Protein AF-A0A813GXT5-F1 (afdb_monomer_lite)

pLDDT: mean 73.81, std 16.49, range [34.91, 94.5]

Foldseek 3Di:
DDDPPQLVPFAFDDLFWKKAKPLQPDLQVGFIWGWTPDADPQATKTWHPFQDAVSWTKIWHADPVQRWIWIFTQDDDPPRQRWIKIAFGCVQVDDCPDNHRDFDRGWAIATPVPPPPDGHPDTRPPGMGMDIADSPRDGPPVRVVSRVVVRVVSVVVVD

Secondary structure (DSSP, 8-state):
------GGG-PBPTT--EEEEES-SSGGG-EEEEEEEEEETTEEEEEE-SPPGGG--EEEEEETTTTEEEEEE---STT---EEEEE--GGG---TTSSSPP-S----B-BTTT-SSSS-SB--SS--EEEEEPTTPPPPHHHHHHHHHHHHHHHHTT-

Sequence (159 aa):
MGNIFSSEFLALKDGGRRVIVQGAGEDEANGLYVETTEMHDGKPQFKYSGRSRNNAPISIWWINSGKQWSIRKDARGFASTGKLWYIASDRSGADVSGELPPTEGWGVSARAGDRAFGVAAFSIDPAPSIRLLGADEAVPKRVVHDMEQRAAKYIADKE

Organism: Polarella glacialis (NCBI:txid89957)

Radius of gyration: 15.0 Å; chains: 1; bounding box: 39×40×35 Å

Structure (mmCIF, N/CA/C/O backbone):
data_AF-A0A813GXT5-F1
#
_entry.id   AF-A0A813GXT5-F1
#
loop_
_atom_site.group_PDB
_atom_site.id
_atom_site.type_symbol
_atom_site.label_atom_id
_atom_site.label_alt_id
_atom_site.label_comp_id
_atom_site.label_asym_id
_atom_site.label_entity_id
_atom_site.label_seq_id
_atom_site.pdbx_PDB_ins_code
_atom_site.Cartn_x
_atom_site.Cartn_y
_atom_site.Cartn_z
_atom_site.occupancy
_atom_site.B_iso_or_equiv
_atom_site.auth_seq_id
_atom_site.auth_comp_id
_atom_site.auth_asym_id
_atom_site.auth_atom_id
_atom_site.pdbx_PDB_model_num
ATOM 1 N N . MET A 1 1 ? 3.978 12.559 19.405 1.00 34.91 1 MET A N 1
ATOM 2 C CA . MET A 1 1 ? 4.682 12.579 18.107 1.00 34.91 1 MET A CA 1
ATOM 3 C C . MET A 1 1 ? 5.317 11.211 17.926 1.00 34.91 1 MET A C 1
ATOM 5 O O . MET A 1 1 ? 6.260 10.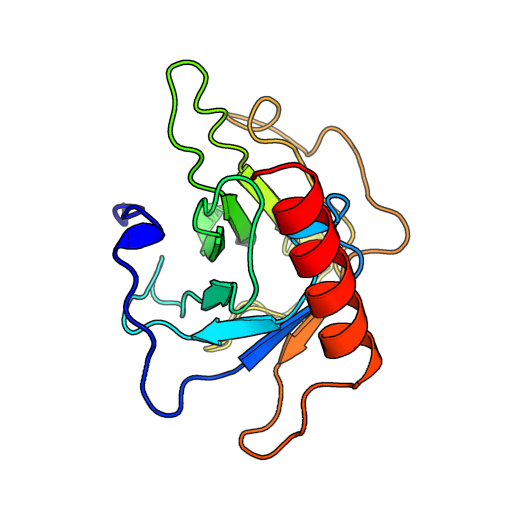912 18.646 1.00 34.91 1 MET A O 1
ATOM 9 N N . GLY A 1 2 ? 4.742 10.342 17.092 1.00 41.22 2 GLY A N 1
ATOM 10 C CA . GLY A 1 2 ? 5.351 9.047 16.781 1.00 41.22 2 GLY A CA 1
ATOM 11 C C . GLY A 1 2 ? 6.504 9.241 15.801 1.00 41.22 2 GLY A C 1
ATOM 12 O O . GLY A 1 2 ? 6.321 9.877 14.763 1.00 41.22 2 GLY A O 1
ATOM 13 N N . ASN A 1 3 ? 7.692 8.734 16.128 1.00 47.69 3 ASN A N 1
ATOM 14 C CA . ASN A 1 3 ? 8.815 8.734 15.196 1.00 47.69 3 ASN A CA 1
ATOM 15 C C . ASN A 1 3 ? 8.451 7.864 13.986 1.00 47.69 3 ASN A C 1
ATOM 17 O O . ASN A 1 3 ? 8.152 6.681 14.132 1.00 47.69 3 ASN A O 1
ATOM 21 N N . ILE A 1 4 ? 8.468 8.447 12.785 1.00 51.19 4 ILE A N 1
ATOM 22 C CA . ILE A 1 4 ? 8.368 7.678 11.541 1.00 51.19 4 ILE A CA 1
ATOM 23 C C . ILE A 1 4 ? 9.741 7.039 11.326 1.00 51.19 4 ILE A C 1
ATOM 25 O O . ILE A 1 4 ? 10.643 7.667 10.767 1.00 51.19 4 ILE A O 1
ATOM 29 N N . PHE A 1 5 ? 9.923 5.820 11.833 1.00 53.94 5 PHE A N 1
ATOM 30 C CA . PHE A 1 5 ? 11.114 5.025 11.554 1.00 53.94 5 PHE A CA 1
ATOM 31 C C . PHE A 1 5 ? 11.238 4.792 10.043 1.00 53.94 5 PHE A C 1
ATOM 33 O O . PHE A 1 5 ? 10.235 4.711 9.333 1.00 53.94 5 PHE A O 1
ATOM 40 N N . SER A 1 6 ? 12.475 4.706 9.545 1.00 62.09 6 SER A N 1
ATOM 41 C CA . SER A 1 6 ? 12.719 4.265 8.168 1.00 62.09 6 SER A CA 1
ATOM 42 C C . SER A 1 6 ? 11.998 2.932 7.942 1.00 62.09 6 SER A C 1
ATOM 44 O O . SER A 1 6 ? 12.170 1.994 8.725 1.00 62.09 6 SER A O 1
ATOM 46 N N . SER A 1 7 ? 11.206 2.848 6.871 1.00 60.88 7 SER A N 1
ATOM 47 C CA . SER A 1 7 ? 10.447 1.651 6.474 1.00 60.88 7 SER A CA 1
ATOM 48 C C . SER A 1 7 ? 11.343 0.425 6.254 1.00 60.88 7 SER A C 1
ATOM 50 O O . SER A 1 7 ? 10.890 -0.726 6.272 1.00 60.88 7 SER A O 1
ATOM 52 N N . GLU A 1 8 ? 12.645 0.662 6.110 1.00 60.81 8 GLU A N 1
ATOM 53 C CA . GLU A 1 8 ? 13.685 -0.350 6.076 1.00 60.81 8 GLU A CA 1
ATOM 54 C C . GLU A 1 8 ? 13.691 -1.241 7.324 1.00 60.81 8 GLU A C 1
ATOM 56 O O . GLU A 1 8 ? 13.747 -2.462 7.186 1.00 60.81 8 GLU A O 1
ATOM 61 N N . PHE A 1 9 ? 13.527 -0.658 8.515 1.00 71.75 9 PHE A N 1
ATOM 62 C CA . PHE A 1 9 ? 13.633 -1.370 9.795 1.00 71.75 9 PHE A CA 1
ATOM 63 C C . PHE A 1 9 ? 12.306 -1.931 10.309 1.00 71.75 9 PHE A C 1
ATOM 65 O O . PHE A 1 9 ? 12.271 -2.553 11.366 1.00 71.75 9 PHE A O 1
ATOM 72 N N . LEU A 1 10 ? 11.211 -1.734 9.571 1.00 79.56 10 LEU A N 1
ATOM 73 C CA . LEU A 1 10 ? 9.919 -2.293 9.950 1.00 79.56 10 LEU A CA 1
ATOM 74 C C . LEU A 1 10 ? 9.941 -3.818 9.791 1.00 79.56 10 LEU A C 1
ATOM 76 O O . LEU A 1 10 ? 9.999 -4.335 8.665 1.00 79.56 10 LEU A O 1
ATOM 80 N N . ALA A 1 11 ? 9.895 -4.514 10.927 1.00 86.31 11 ALA A N 1
ATOM 81 C CA . ALA A 1 11 ? 9.764 -5.961 10.998 1.00 86.31 11 ALA A CA 1
ATOM 82 C C . ALA A 1 11 ? 8.317 -6.378 10.711 1.00 86.31 11 ALA A C 1
ATOM 84 O O . ALA A 1 11 ? 7.369 -5.744 11.179 1.00 86.31 11 ALA A O 1
ATOM 85 N N . LEU A 1 12 ? 8.147 -7.444 9.929 1.00 89.44 12 LEU A N 1
ATOM 86 C CA . LEU A 1 12 ? 6.830 -8.017 9.666 1.00 89.44 12 LEU A CA 1
ATOM 87 C C . LEU A 1 12 ? 6.321 -8.740 10.912 1.00 89.44 12 LEU A C 1
ATOM 89 O O . LEU A 1 12 ? 7.085 -9.406 11.610 1.00 89.44 12 LEU A O 1
ATOM 93 N N . LYS A 1 13 ? 5.024 -8.613 11.178 1.00 89.75 13 LYS A N 1
ATOM 94 C CA . LYS A 1 13 ? 4.354 -9.350 12.244 1.00 89.75 13 LYS A CA 1
ATOM 95 C C . LYS A 1 13 ? 4.056 -10.767 11.763 1.00 89.75 13 LYS A C 1
ATOM 97 O O . LYS A 1 13 ? 3.494 -10.941 10.681 1.00 89.75 13 LYS A O 1
ATOM 102 N N . ASP A 1 14 ? 4.404 -11.767 12.567 1.00 86.62 14 ASP A N 1
ATOM 103 C CA . ASP A 1 14 ? 4.025 -13.150 12.276 1.00 86.62 14 ASP A CA 1
ATOM 104 C C . ASP A 1 14 ? 2.497 -13.301 12.295 1.00 86.62 14 ASP A C 1
ATOM 106 O O . ASP A 1 14 ? 1.820 -12.748 13.166 1.00 86.62 14 ASP A O 1
ATOM 110 N N . GLY A 1 15 ? 1.945 -13.963 11.277 1.00 85.25 15 GLY A N 1
ATOM 111 C CA . GLY A 1 15 ? 0.497 -13.990 11.034 1.00 85.25 15 GLY A CA 1
ATOM 112 C C . GLY A 1 15 ? -0.137 -12.602 10.840 1.00 85.25 15 GLY A C 1
ATOM 113 O O . GLY A 1 15 ? -1.336 -12.433 11.063 1.00 85.25 15 GLY A O 1
ATOM 114 N N . GLY A 1 16 ? 0.657 -11.590 10.474 1.00 87.25 16 GLY A N 1
ATOM 115 C CA . GLY A 1 16 ? 0.206 -10.213 10.318 1.00 87.25 16 GLY A CA 1
ATOM 116 C C . GLY A 1 16 ? -0.914 -10.063 9.291 1.00 87.25 16 GLY A C 1
ATOM 117 O O . GLY A 1 16 ? -0.970 -10.766 8.277 1.00 87.25 16 GLY A O 1
ATOM 118 N N . ARG A 1 17 ? -1.807 -9.100 9.534 1.00 91.38 17 ARG A N 1
ATOM 119 C CA . ARG A 1 17 ? -2.875 -8.757 8.593 1.00 91.38 17 ARG A CA 1
ATOM 120 C C . ARG A 1 17 ? -2.303 -8.336 7.246 1.00 91.38 17 ARG A C 1
ATOM 122 O O . ARG A 1 17 ? -1.212 -7.778 7.146 1.00 91.38 17 ARG A O 1
ATOM 129 N N . ARG A 1 18 ? -3.081 -8.567 6.194 1.00 91.75 18 ARG A N 1
ATOM 130 C CA . ARG A 1 18 ? -2.686 -8.284 4.815 1.00 91.75 18 ARG A CA 1
ATOM 131 C C . ARG A 1 18 ? -3.672 -7.306 4.209 1.00 91.75 18 ARG A C 1
ATOM 133 O O . ARG A 1 18 ? -4.878 -7.514 4.316 1.00 91.75 18 ARG A O 1
ATOM 140 N N . VAL A 1 19 ? -3.171 -6.252 3.578 1.00 90.81 19 VAL A N 1
ATOM 141 C CA . VAL A 1 19 ? -4.006 -5.252 2.907 1.00 90.81 19 VAL A CA 1
ATOM 142 C C . VAL A 1 19 ? -3.575 -5.090 1.459 1.00 90.81 19 VAL A C 1
ATOM 144 O O . VAL A 1 19 ? -2.390 -5.131 1.137 1.00 90.81 19 VAL A O 1
ATOM 147 N N . ILE A 1 20 ? -4.548 -4.910 0.575 1.00 90.62 20 ILE A N 1
ATOM 148 C CA . ILE A 1 20 ? -4.323 -4.597 -0.832 1.00 90.62 20 ILE A CA 1
ATOM 149 C C . ILE A 1 20 ? -4.629 -3.128 -1.046 1.00 90.62 20 ILE A C 1
ATOM 151 O O . ILE A 1 20 ? -5.707 -2.675 -0.678 1.00 90.62 20 ILE A O 1
ATOM 155 N N . VAL A 1 21 ? -3.717 -2.417 -1.696 1.00 87.94 21 VAL A N 1
ATOM 156 C CA . VAL A 1 21 ? -3.936 -1.059 -2.196 1.00 87.94 21 VAL A CA 1
ATOM 157 C C . VAL A 1 21 ? -4.129 -1.130 -3.709 1.00 87.94 21 VAL A C 1
ATOM 159 O O . VAL A 1 21 ? -3.323 -1.752 -4.405 1.00 87.94 21 VAL A O 1
ATOM 162 N N . GLN A 1 22 ? -5.200 -0.526 -4.225 1.00 85.50 22 GLN A N 1
ATOM 163 C CA . GLN A 1 22 ? -5.458 -0.399 -5.664 1.00 85.50 22 GLN A CA 1
ATOM 164 C C . GLN A 1 22 ? -5.890 1.029 -6.008 1.00 85.50 22 GLN A C 1
ATOM 166 O O . GLN A 1 22 ? -6.492 1.707 -5.178 1.00 85.50 22 GLN A O 1
ATOM 171 N N . GLY A 1 23 ? -5.620 1.471 -7.238 1.00 79.19 23 GLY A N 1
ATOM 172 C CA . GLY A 1 23 ? -6.011 2.800 -7.719 1.00 79.19 23 GLY A CA 1
ATOM 173 C C . GLY A 1 23 ? -5.218 3.955 -7.102 1.00 79.19 23 GLY A C 1
ATOM 174 O O . GLY A 1 23 ? -5.607 5.107 -7.252 1.00 79.19 23 GLY A O 1
ATOM 175 N N . ALA A 1 24 ? -4.116 3.688 -6.398 1.00 77.50 24 ALA A N 1
ATOM 176 C CA . ALA A 1 24 ? -3.182 4.735 -6.014 1.00 77.50 24 ALA A CA 1
ATOM 177 C C . ALA A 1 24 ? -2.559 5.334 -7.283 1.00 77.50 24 ALA A C 1
ATOM 179 O O . ALA A 1 24 ? -2.195 4.599 -8.198 1.00 77.50 24 ALA A O 1
ATOM 180 N N . GLY A 1 25 ? -2.414 6.660 -7.327 1.00 69.31 25 GLY A N 1
ATOM 181 C CA . GLY A 1 25 ? -1.954 7.393 -8.515 1.00 69.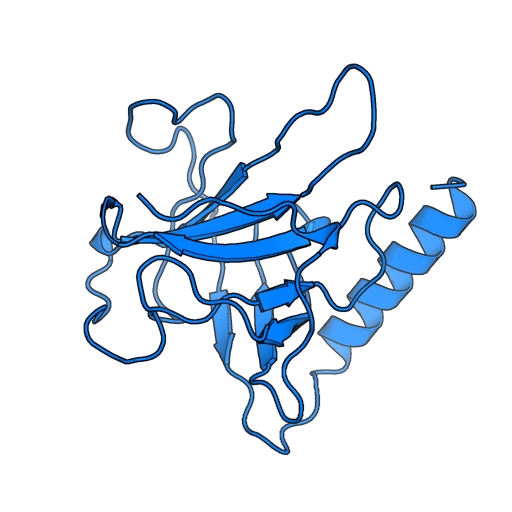31 25 GLY A CA 1
ATOM 182 C C . GLY A 1 25 ? -0.495 7.129 -8.891 1.00 69.31 25 GLY A C 1
ATOM 183 O O . GLY A 1 25 ? -0.030 7.608 -9.918 1.00 69.31 25 GLY A O 1
ATOM 184 N N . GLU A 1 26 ? 0.222 6.371 -8.064 1.00 75.62 26 GLU A N 1
ATOM 185 C CA . GLU A 1 26 ? 1.548 5.854 -8.359 1.00 75.62 26 GLU A CA 1
ATOM 186 C C . GLU A 1 26 ? 1.494 4.335 -8.344 1.00 75.62 26 GLU A C 1
ATOM 188 O O . GLU A 1 26 ? 1.146 3.728 -7.327 1.00 75.62 26 GLU A O 1
ATOM 193 N N . ASP A 1 27 ? 1.899 3.723 -9.452 1.00 76.81 27 ASP A N 1
ATOM 194 C CA . ASP A 1 27 ? 1.823 2.274 -9.645 1.00 76.81 27 ASP A CA 1
ATOM 195 C C . ASP A 1 27 ? 2.545 1.494 -8.537 1.00 76.81 27 ASP A C 1
ATOM 197 O O . ASP A 1 27 ? 2.081 0.445 -8.101 1.00 76.81 27 ASP A O 1
ATOM 201 N N . GLU A 1 28 ? 3.647 2.036 -8.011 1.00 79.06 28 GLU A N 1
ATOM 202 C CA . GLU A 1 28 ? 4.414 1.429 -6.917 1.00 79.06 28 GLU A CA 1
ATOM 203 C C . GLU A 1 28 ? 3.693 1.381 -5.575 1.00 79.06 28 GLU A C 1
ATOM 205 O O . GLU A 1 28 ? 4.006 0.521 -4.755 1.00 79.06 28 GLU A O 1
ATOM 210 N N . ALA A 1 29 ? 2.733 2.277 -5.356 1.00 81.31 29 ALA A N 1
ATOM 211 C CA . ALA A 1 29 ? 1.921 2.277 -4.152 1.00 81.31 29 ALA A CA 1
ATOM 212 C C . ALA A 1 29 ? 0.816 1.208 -4.203 1.00 81.31 29 ALA A C 1
ATOM 214 O O . ALA A 1 29 ? 0.270 0.851 -3.158 1.00 81.31 29 ALA A O 1
ATOM 215 N N . ASN A 1 30 ? 0.506 0.671 -5.387 1.00 86.94 30 ASN A N 1
ATOM 216 C CA . ASN A 1 30 ? -0.462 -0.404 -5.560 1.00 86.94 30 ASN A CA 1
ATOM 217 C C . ASN A 1 30 ? 0.165 -1.770 -5.262 1.00 86.94 30 ASN A C 1
ATOM 219 O O . ASN A 1 30 ? 1.322 -2.037 -5.586 1.00 86.94 30 ASN A O 1
ATOM 223 N N . GLY A 1 31 ? -0.621 -2.667 -4.674 1.00 91.81 31 GLY A N 1
ATOM 224 C CA . GLY A 1 31 ? -0.233 -4.050 -4.416 1.00 91.81 31 GLY A CA 1
ATOM 225 C C . GLY A 1 31 ? -0.482 -4.488 -2.980 1.00 91.81 31 GLY A C 1
ATOM 226 O O . GLY A 1 31 ? -1.346 -3.948 -2.289 1.00 91.81 31 GLY A O 1
ATOM 227 N N . LEU A 1 32 ? 0.246 -5.516 -2.551 1.00 94.06 32 LEU A N 1
ATOM 228 C CA . LEU A 1 32 ? 0.059 -6.168 -1.261 1.00 94.06 32 LEU A CA 1
ATOM 229 C C . LEU A 1 32 ? 0.993 -5.599 -0.189 1.00 94.06 32 LEU A C 1
ATOM 231 O O . LEU A 1 32 ? 2.214 -5.557 -0.369 1.00 94.06 32 LEU A O 1
ATOM 235 N N . TYR A 1 33 ? 0.419 -5.277 0.966 1.00 93.31 33 TYR A N 1
ATOM 236 C CA . TYR A 1 33 ? 1.131 -4.871 2.169 1.00 93.31 33 TYR A CA 1
ATOM 237 C C . TYR A 1 33 ? 0.824 -5.820 3.328 1.00 93.31 33 TYR A C 1
ATOM 239 O O . TYR A 1 33 ? -0.286 -6.343 3.446 1.00 93.31 33 TYR A O 1
ATOM 247 N N . VAL A 1 34 ? 1.813 -6.020 4.192 1.00 93.50 34 VAL A N 1
ATOM 248 C CA . VAL A 1 34 ? 1.763 -6.938 5.335 1.00 93.50 34 VAL A CA 1
ATOM 249 C C . VAL A 1 34 ? 2.011 -6.160 6.619 1.00 93.50 34 VAL A C 1
ATOM 251 O O . VAL A 1 34 ? 2.898 -5.308 6.662 1.00 93.50 34 VAL A O 1
ATOM 254 N N . GLU A 1 35 ? 1.210 -6.431 7.645 1.00 92.88 35 GLU A N 1
ATOM 255 C CA . GLU A 1 35 ? 1.279 -5.766 8.944 1.00 92.88 35 GLU A CA 1
ATOM 256 C C . GLU A 1 35 ? 2.668 -5.915 9.569 1.00 92.88 35 GLU A C 1
ATOM 258 O O . GLU A 1 35 ? 3.298 -6.975 9.521 1.00 92.88 35 GLU A O 1
ATOM 263 N N . THR A 1 36 ? 3.136 -4.835 10.178 1.00 92.75 36 THR A N 1
ATOM 264 C CA . THR A 1 36 ? 4.410 -4.781 10.886 1.00 92.75 36 THR A CA 1
ATOM 265 C C . THR A 1 36 ? 4.199 -4.906 12.389 1.00 92.75 36 THR A C 1
ATOM 267 O O . THR A 1 36 ? 3.099 -4.689 12.894 1.00 92.75 36 THR A O 1
ATOM 270 N N . THR A 1 37 ? 5.256 -5.221 13.133 1.00 90.88 37 THR A N 1
ATOM 271 C CA . THR A 1 37 ? 5.217 -5.218 14.607 1.00 90.88 37 THR A CA 1
ATOM 272 C C . THR A 1 37 ? 5.027 -3.813 15.180 1.00 90.88 37 THR A C 1
ATOM 274 O O . THR A 1 37 ? 4.488 -3.656 16.272 1.00 90.88 37 THR A O 1
ATOM 277 N N . GLU A 1 38 ? 5.451 -2.795 14.431 1.00 89.00 38 GLU A N 1
ATOM 278 C CA . GLU A 1 38 ? 5.362 -1.390 14.812 1.00 89.00 38 GLU A CA 1
ATOM 279 C C . GLU A 1 38 ? 3.969 -0.799 14.559 1.00 89.00 38 GLU A C 1
ATOM 281 O O . GLU A 1 38 ? 3.311 -1.083 13.553 1.00 89.00 38 GLU A O 1
ATOM 286 N N . MET A 1 39 ? 3.559 0.104 15.450 1.00 87.69 39 MET A N 1
ATOM 287 C CA . MET A 1 39 ? 2.338 0.905 15.327 1.00 87.69 39 MET A CA 1
ATOM 288 C C . MET A 1 39 ? 2.676 2.368 15.024 1.00 87.69 39 MET A C 1
ATOM 290 O O . MET A 1 39 ? 3.751 2.849 15.371 1.00 87.69 39 MET A O 1
ATOM 294 N N . HIS A 1 40 ? 1.763 3.090 14.379 1.00 83.44 40 HIS A N 1
ATOM 295 C CA . HIS A 1 40 ? 1.832 4.542 14.207 1.00 83.44 40 HIS A CA 1
ATOM 296 C C . HIS A 1 40 ? 0.530 5.149 14.704 1.00 83.44 40 HIS A C 1
ATOM 298 O O . HIS A 1 40 ? -0.543 4.675 14.339 1.00 83.44 40 HIS A O 1
ATOM 304 N N . ASP A 1 41 ? 0.613 6.167 15.560 1.00 83.00 41 ASP A N 1
ATOM 305 C CA . ASP A 1 41 ? -0.572 6.815 16.135 1.00 83.00 41 ASP A CA 1
ATOM 306 C C . ASP A 1 41 ? -1.574 5.818 16.772 1.00 83.00 41 ASP A C 1
ATOM 308 O O . ASP A 1 41 ? -2.791 5.994 16.716 1.00 83.00 41 ASP A O 1
ATOM 312 N N . GLY A 1 42 ? -1.059 4.742 17.384 1.00 83.31 42 GLY A N 1
ATOM 313 C CA . GLY A 1 42 ? -1.869 3.690 18.015 1.00 83.31 42 GLY A CA 1
ATOM 314 C C . GLY A 1 42 ? -2.591 2.756 17.037 1.00 83.31 42 GLY A C 1
ATOM 315 O O . GLY A 1 42 ? -3.420 1.959 17.466 1.00 83.31 42 GLY A O 1
ATOM 316 N N . LYS A 1 43 ? -2.292 2.844 15.736 1.00 85.31 43 LYS A N 1
ATOM 317 C CA . LYS A 1 43 ? -2.859 2.004 14.674 1.00 85.31 43 LYS A CA 1
ATOM 318 C C . LYS A 1 43 ? -1.763 1.152 14.014 1.00 85.31 43 LYS A C 1
ATOM 320 O O . LYS A 1 43 ? -0.591 1.539 14.039 1.00 85.31 43 LYS A O 1
ATOM 325 N N . PRO A 1 44 ? -2.113 0.013 13.395 1.00 89.00 44 PRO A N 1
ATOM 326 C CA . PRO A 1 44 ? -1.142 -0.835 12.707 1.00 89.00 44 PRO A CA 1
ATOM 327 C C . PRO A 1 44 ? -0.478 -0.124 11.522 1.00 89.00 44 PRO A C 1
ATOM 329 O O . PRO A 1 44 ? -1.127 0.643 10.805 1.00 89.00 44 PRO A O 1
ATOM 332 N N . GLN A 1 45 ? 0.799 -0.426 11.289 1.00 90.31 45 GLN A N 1
ATOM 333 C CA . GLN A 1 45 ? 1.496 -0.082 10.048 1.00 90.31 45 GLN A CA 1
ATOM 334 C C . GLN A 1 45 ? 1.659 -1.330 9.177 1.00 90.31 45 GLN A C 1
ATOM 336 O O . GLN A 1 45 ? 1.633 -2.458 9.673 1.00 90.31 45 GLN A O 1
ATOM 341 N N . PHE A 1 46 ? 1.831 -1.135 7.872 1.00 91.44 46 PHE A N 1
ATOM 342 C CA . PHE A 1 46 ? 2.031 -2.221 6.922 1.00 91.44 46 PHE A CA 1
ATOM 343 C C . PHE A 1 46 ? 3.193 -1.903 5.985 1.00 91.44 46 PHE A C 1
ATOM 345 O O . PHE A 1 46 ? 3.421 -0.753 5.614 1.00 91.44 46 PHE A O 1
ATOM 352 N N . LYS A 1 47 ? 3.924 -2.931 5.569 1.00 91.94 47 LYS A N 1
ATOM 353 C CA . LYS A 1 47 ? 5.065 -2.837 4.657 1.00 91.94 47 LYS A CA 1
ATOM 354 C C . LYS A 1 47 ? 4.731 -3.511 3.337 1.00 91.94 47 LYS A C 1
ATOM 356 O O . LYS A 1 47 ? 4.116 -4.575 3.322 1.00 91.94 47 LYS A O 1
ATOM 361 N N . TYR A 1 48 ? 5.128 -2.888 2.234 1.00 91.62 48 TYR A N 1
ATOM 362 C CA . TYR A 1 48 ? 4.942 -3.448 0.903 1.00 91.62 48 TYR A CA 1
ATOM 363 C C . TYR A 1 48 ? 5.718 -4.759 0.771 1.00 91.62 48 TYR A C 1
ATOM 365 O O . TYR A 1 48 ? 6.879 -4.848 1.166 1.00 91.62 48 TYR A O 1
ATOM 373 N N . SER A 1 49 ? 5.057 -5.777 0.227 1.00 91.19 49 SER A N 1
ATOM 374 C CA . SER A 1 49 ? 5.605 -7.137 0.129 1.00 91.19 49 SER A CA 1
ATOM 375 C C . SER A 1 49 ? 6.300 -7.436 -1.201 1.00 91.19 49 SER A C 1
ATOM 377 O O . SER A 1 49 ? 6.975 -8.455 -1.319 1.00 91.19 49 SER A O 1
ATOM 379 N N . GLY A 1 50 ? 6.137 -6.572 -2.207 1.00 88.44 50 GLY A N 1
ATOM 380 C CA . GLY A 1 50 ? 6.758 -6.740 -3.520 1.00 88.44 50 GLY A CA 1
ATOM 381 C C . GLY A 1 50 ? 8.130 -6.079 -3.636 1.00 88.44 50 GLY A C 1
ATOM 382 O O . GLY A 1 50 ? 8.594 -5.377 -2.737 1.00 88.44 50 GLY A O 1
ATOM 383 N N . ARG A 1 51 ? 8.760 -6.247 -4.805 1.00 87.12 51 ARG A N 1
ATOM 384 C CA . ARG A 1 51 ? 9.957 -5.482 -5.173 1.00 87.12 51 ARG A CA 1
ATOM 385 C C . ARG A 1 51 ? 9.556 -4.064 -5.572 1.00 87.12 51 ARG A C 1
ATOM 387 O O . ARG A 1 51 ? 8.668 -3.871 -6.400 1.00 87.12 51 ARG A O 1
ATOM 394 N N . SER A 1 52 ? 10.228 -3.083 -4.996 1.00 83.81 52 SER A N 1
ATOM 395 C CA . SER A 1 52 ? 10.119 -1.673 -5.363 1.00 83.81 52 SER A CA 1
ATOM 396 C C . SER A 1 52 ? 11.331 -1.243 -6.191 1.00 83.81 52 SER A C 1
ATOM 398 O O . SER A 1 52 ? 12.417 -1.816 -6.066 1.00 83.81 52 SER A O 1
ATOM 400 N N . ARG A 1 53 ? 11.177 -0.195 -7.008 1.00 81.81 53 ARG A N 1
ATOM 401 C CA . ARG A 1 53 ? 12.303 0.424 -7.724 1.00 81.81 53 ARG A CA 1
ATOM 402 C C . ARG A 1 53 ? 13.404 0.854 -6.756 1.00 81.81 53 ARG A C 1
ATOM 404 O O . ARG A 1 53 ? 13.096 1.468 -5.727 1.00 81.81 53 ARG A O 1
ATOM 411 N N . ASN A 1 54 ? 14.662 0.617 -7.126 1.00 79.19 54 ASN A N 1
ATOM 412 C CA . ASN A 1 54 ? 15.868 0.891 -6.336 1.00 79.19 54 ASN A CA 1
ATOM 413 C C . ASN A 1 54 ? 15.926 0.106 -5.015 1.00 79.19 54 ASN A C 1
ATOM 415 O O . ASN A 1 54 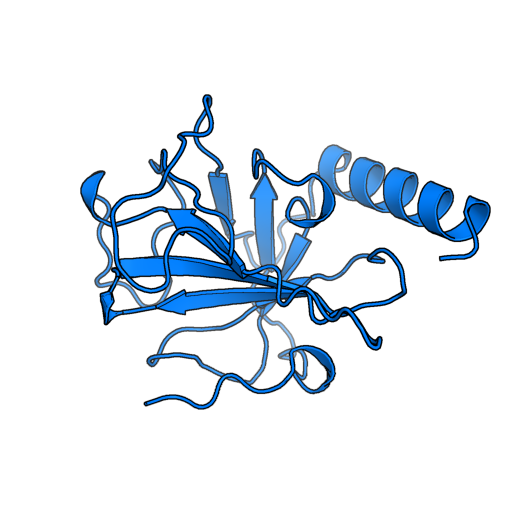? 16.637 0.506 -4.092 1.00 79.19 54 ASN A O 1
ATOM 419 N N . ASN A 1 55 ? 15.124 -0.960 -4.888 1.00 77.94 55 ASN A N 1
ATOM 420 C CA . ASN A 1 55 ? 14.928 -1.737 -3.658 1.00 77.94 55 ASN A CA 1
ATOM 421 C C . ASN A 1 55 ? 14.580 -0.867 -2.434 1.00 77.94 55 ASN A C 1
ATOM 423 O O . ASN A 1 55 ? 14.896 -1.204 -1.293 1.00 77.94 55 ASN A O 1
ATOM 427 N N . ALA A 1 56 ? 13.951 0.282 -2.678 1.00 81.06 56 ALA A N 1
ATOM 428 C CA . ALA A 1 56 ? 13.622 1.265 -1.659 1.00 81.06 56 ALA A CA 1
ATOM 429 C C . ALA A 1 56 ? 12.347 0.847 -0.910 1.00 81.06 56 ALA A C 1
ATOM 431 O O . ALA A 1 56 ? 11.295 0.726 -1.547 1.00 81.06 56 ALA A O 1
ATOM 432 N N . PRO A 1 57 ? 12.395 0.615 0.410 1.00 83.62 57 PRO A N 1
ATOM 433 C CA . PRO A 1 57 ? 11.251 0.090 1.139 1.00 83.62 57 PRO A CA 1
ATOM 434 C C . PRO A 1 57 ? 10.057 1.054 1.101 1.00 83.62 57 PRO A C 1
ATOM 436 O O . PRO A 1 57 ? 10.213 2.273 0.990 1.00 83.62 57 PRO A O 1
ATOM 439 N N . ILE A 1 58 ? 8.855 0.472 1.119 1.00 86.31 58 ILE A N 1
ATOM 440 C CA . ILE A 1 58 ? 7.583 1.195 1.071 1.00 86.31 58 ILE A CA 1
ATOM 441 C C . ILE A 1 58 ? 6.735 0.743 2.259 1.00 86.31 58 ILE A C 1
ATOM 443 O O . ILE A 1 58 ? 6.594 -0.459 2.496 1.00 86.31 58 ILE A O 1
ATOM 447 N N . SER A 1 59 ? 6.157 1.684 2.997 1.00 87.88 59 SER A N 1
ATOM 448 C CA . SER A 1 59 ? 5.209 1.402 4.077 1.00 87.88 59 SER A CA 1
ATOM 449 C C . SER A 1 59 ? 3.955 2.255 3.966 1.00 87.88 59 SER A C 1
ATOM 451 O O . SER A 1 59 ? 3.977 3.313 3.345 1.00 87.88 59 SER A O 1
ATOM 453 N N . ILE A 1 60 ? 2.868 1.775 4.567 1.00 86.25 60 ILE A N 1
ATOM 454 C CA . ILE A 1 60 ? 1.581 2.451 4.704 1.00 86.25 60 ILE A CA 1
ATOM 455 C C . ILE A 1 60 ? 1.153 2.465 6.176 1.00 86.25 60 ILE A C 1
ATOM 457 O O . ILE A 1 60 ? 1.282 1.463 6.878 1.00 86.25 60 ILE A O 1
ATOM 461 N N . TRP A 1 61 ? 0.642 3.594 6.656 1.00 85.75 61 TRP A N 1
ATOM 462 C CA . TRP A 1 61 ? 0.163 3.765 8.028 1.00 85.75 61 TRP A CA 1
ATOM 463 C C . TRP A 1 61 ? -0.932 4.824 8.114 1.00 85.75 61 TRP A C 1
ATOM 465 O O . TRP A 1 61 ? -1.171 5.581 7.174 1.00 85.75 61 TRP A O 1
ATOM 475 N N . TRP A 1 62 ? -1.597 4.888 9.261 1.00 81.81 62 TRP A N 1
ATOM 476 C CA . TRP A 1 62 ? -2.637 5.870 9.532 1.00 81.81 62 TRP A CA 1
ATOM 477 C C . TRP A 1 62 ? -2.114 7.062 10.321 1.00 81.81 62 TRP A C 1
ATOM 479 O O . TRP A 1 62 ? -1.379 6.877 11.284 1.00 81.81 62 TRP A O 1
ATOM 489 N N . ILE A 1 63 ? -2.535 8.269 9.948 1.00 78.38 63 ILE A N 1
ATOM 490 C CA . ILE A 1 63 ? -2.243 9.510 10.671 1.00 78.38 63 ILE A CA 1
ATOM 491 C C . ILE A 1 63 ? -3.534 10.011 11.315 1.00 78.38 63 ILE A C 1
ATOM 493 O O . ILE A 1 63 ? -4.466 10.404 10.608 1.00 78.38 63 ILE A O 1
ATOM 497 N N . ASN A 1 64 ? -3.581 10.058 12.649 1.00 76.44 64 ASN A N 1
ATOM 498 C CA . ASN A 1 64 ? -4.794 10.447 13.379 1.00 76.44 64 ASN A CA 1
ATOM 499 C C . ASN A 1 64 ? -5.155 11.923 13.178 1.00 76.44 64 ASN A C 1
ATOM 501 O O . ASN A 1 64 ? -6.332 12.245 13.039 1.00 76.44 64 ASN A O 1
ATOM 505 N N . SER A 1 65 ? -4.168 12.823 13.135 1.00 73.19 65 SER A N 1
ATOM 506 C CA . SER A 1 65 ? -4.410 14.273 13.030 1.00 73.19 65 SER A CA 1
ATOM 507 C C . SER A 1 65 ? -5.061 14.686 11.706 1.00 73.19 65 SER A C 1
ATOM 509 O O . SER A 1 65 ? -5.887 15.594 11.686 1.00 73.19 65 SER A O 1
ATOM 511 N N . GLY A 1 66 ? -4.710 14.009 10.610 1.00 68.19 66 GLY A N 1
ATOM 512 C CA . GLY A 1 66 ? -5.308 14.212 9.287 1.00 68.19 66 GLY A CA 1
ATOM 513 C C . GLY A 1 66 ? -6.406 13.206 8.941 1.00 68.19 66 GLY A C 1
ATOM 514 O O . GLY A 1 66 ? -6.978 13.302 7.857 1.00 68.19 66 GLY A O 1
ATOM 515 N N . LYS A 1 67 ? -6.648 12.233 9.834 1.00 73.06 67 LYS A N 1
ATOM 516 C CA . LYS A 1 67 ? -7.498 11.055 9.634 1.00 73.06 67 LYS A CA 1
ATOM 517 C C . LYS A 1 67 ? -7.355 10.474 8.226 1.00 73.06 67 LYS A C 1
ATOM 519 O O . LYS A 1 67 ? -8.317 10.424 7.458 1.00 73.06 67 LYS A O 1
ATOM 524 N N . GLN A 1 68 ? -6.124 10.099 7.895 1.00 74.44 68 GLN A N 1
ATOM 525 C CA . GLN A 1 68 ? -5.720 9.716 6.547 1.00 74.44 68 GLN A CA 1
ATOM 526 C C . GLN A 1 68 ? -4.743 8.544 6.555 1.00 74.44 68 GLN A C 1
ATOM 528 O O . GLN A 1 68 ? -3.891 8.452 7.443 1.00 74.44 68 GLN A O 1
ATOM 533 N N . TRP A 1 69 ? -4.811 7.689 5.533 1.00 77.69 69 TRP A N 1
ATOM 534 C CA . TRP A 1 69 ? -3.720 6.768 5.236 1.00 77.69 69 TRP A CA 1
ATOM 535 C C . TRP A 1 69 ? -2.567 7.529 4.577 1.00 77.69 69 TRP A C 1
ATOM 537 O O . TRP A 1 69 ? -2.725 8.514 3.853 1.00 77.69 69 TRP A O 1
ATOM 547 N N . SER A 1 70 ? -1.355 7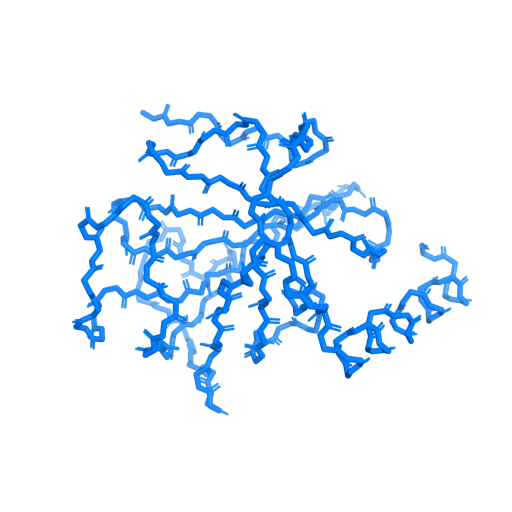.092 4.860 1.00 77.56 70 SER A N 1
ATOM 548 C CA . SER A 1 70 ? -0.132 7.648 4.302 1.00 77.56 70 SER A CA 1
ATOM 549 C C . SER A 1 70 ? 0.770 6.506 3.902 1.00 77.56 70 SER A C 1
ATOM 551 O O . SER A 1 70 ? 1.015 5.609 4.697 1.00 77.56 70 SER A O 1
ATOM 553 N N . ILE A 1 71 ? 1.239 6.544 2.665 1.00 80.31 71 ILE A N 1
ATOM 554 C CA . ILE A 1 71 ? 2.228 5.643 2.098 1.00 80.31 71 ILE A CA 1
ATOM 555 C C . ILE A 1 71 ? 3.519 6.434 1.929 1.00 80.31 71 ILE A C 1
ATOM 557 O O . ILE A 1 71 ? 3.503 7.593 1.521 1.00 80.31 71 ILE A O 1
ATOM 561 N N . ARG A 1 72 ? 4.661 5.823 2.205 1.00 79.69 72 ARG A N 1
ATOM 562 C CA . ARG A 1 72 ? 5.970 6.429 1.964 1.00 79.69 72 ARG A CA 1
ATOM 563 C C . ARG A 1 72 ? 6.896 5.411 1.357 1.00 79.69 72 ARG A C 1
ATOM 565 O O . ARG A 1 72 ? 6.910 4.262 1.779 1.00 79.69 72 ARG A O 1
ATOM 572 N N . LYS A 1 73 ? 7.701 5.882 0.411 1.00 79.44 73 LYS A N 1
ATOM 573 C CA . LYS A 1 73 ? 8.846 5.162 -0.133 1.00 79.44 73 LYS A CA 1
ATOM 574 C C . LYS A 1 73 ? 10.142 5.803 0.360 1.00 79.44 73 LYS A C 1
ATOM 576 O O . LYS A 1 73 ? 10.346 7.000 0.161 1.00 79.44 73 LYS A O 1
ATOM 581 N N . ASP A 1 74 ? 11.027 5.010 0.951 1.00 74.06 74 ASP A N 1
ATOM 582 C CA . ASP A 1 74 ? 12.342 5.457 1.416 1.00 74.06 74 ASP A CA 1
ATOM 583 C C . ASP A 1 74 ? 13.409 5.245 0.337 1.00 74.06 74 ASP A C 1
ATOM 585 O O . ASP A 1 74 ? 14.127 4.246 0.316 1.00 74.06 74 ASP A O 1
ATOM 589 N N . ALA A 1 75 ? 13.505 6.191 -0.600 1.00 66.00 75 ALA A N 1
ATOM 590 C CA . ALA A 1 75 ? 14.547 6.174 -1.624 1.00 66.00 75 ALA A CA 1
ATOM 591 C C . ALA A 1 75 ? 15.935 6.484 -1.025 1.00 66.00 75 ALA A C 1
ATOM 593 O O . ALA A 1 75 ? 16.112 7.480 -0.323 1.00 66.00 75 ALA A O 1
ATOM 594 N N . ARG A 1 76 ? 16.944 5.663 -1.349 1.00 55.69 76 ARG A N 1
ATOM 595 C CA . ARG A 1 76 ? 18.354 5.903 -0.994 1.00 55.69 76 ARG A CA 1
ATOM 596 C C . ARG A 1 76 ? 19.032 6.778 -2.067 1.00 55.69 76 ARG A C 1
ATOM 598 O O . ARG A 1 76 ? 19.058 6.384 -3.228 1.00 55.69 76 ARG A O 1
ATOM 605 N N . GLY A 1 77 ? 19.578 7.948 -1.700 1.00 54.03 77 GLY A N 1
ATOM 606 C CA . GLY A 1 77 ? 20.359 8.829 -2.599 1.00 54.03 77 GLY A CA 1
ATOM 607 C C . GLY A 1 77 ? 20.309 10.335 -2.260 1.00 54.03 77 GLY A C 1
ATOM 608 O O . GLY A 1 77 ? 19.470 10.763 -1.472 1.00 54.03 77 GLY A O 1
ATOM 609 N N . PHE A 1 78 ? 21.191 11.146 -2.878 1.00 40.16 78 PHE A N 1
ATOM 610 C CA . PHE A 1 78 ? 21.350 12.609 -2.655 1.00 40.16 78 PHE A CA 1
ATOM 611 C C . PHE A 1 78 ? 20.125 13.458 -3.053 1.00 40.16 78 PHE A C 1
ATOM 613 O O . PHE A 1 78 ? 20.019 14.622 -2.683 1.00 40.16 78 PHE A O 1
ATOM 620 N N . ALA A 1 79 ? 19.182 12.856 -3.776 1.00 42.09 79 ALA A N 1
ATOM 621 C CA . ALA A 1 79 ? 17.858 13.394 -4.059 1.00 42.09 79 ALA A CA 1
ATOM 622 C C . ALA A 1 79 ? 16.795 12.406 -3.559 1.00 42.09 79 ALA A C 1
ATOM 624 O O . ALA A 1 79 ? 15.915 11.990 -4.317 1.00 42.09 79 ALA A O 1
ATOM 625 N N . SER A 1 80 ? 16.922 11.982 -2.293 1.00 39.66 80 SER A N 1
ATOM 626 C CA . SER A 1 80 ? 15.862 11.315 -1.535 1.00 39.66 80 SER A CA 1
ATOM 627 C C . SER A 1 80 ? 14.631 12.212 -1.571 1.00 39.66 80 SER A C 1
ATOM 629 O O . SER A 1 80 ? 14.403 13.090 -0.743 1.00 39.66 80 SER A O 1
ATOM 631 N N . THR A 1 81 ? 13.845 12.043 -2.623 1.00 41.16 81 THR A N 1
ATOM 632 C CA . THR A 1 81 ? 12.484 12.520 -2.637 1.00 41.16 81 THR A CA 1
ATOM 633 C C . THR A 1 81 ? 11.778 11.579 -1.680 1.00 41.16 81 THR A C 1
ATOM 635 O O . THR A 1 81 ? 11.455 10.446 -2.030 1.00 41.16 81 THR A O 1
ATOM 638 N N . GLY A 1 82 ? 11.631 12.012 -0.428 1.00 49.75 82 GLY A N 1
ATOM 639 C CA . GLY A 1 82 ? 10.740 11.386 0.539 1.00 49.75 82 GLY A CA 1
ATOM 640 C C . GLY A 1 82 ? 9.316 11.485 0.010 1.00 49.75 82 GLY A C 1
ATOM 641 O O . GLY A 1 82 ? 8.549 12.332 0.453 1.00 49.75 82 GLY A O 1
ATOM 642 N N . LYS A 1 83 ? 8.981 10.697 -1.018 1.00 51.56 83 LYS A N 1
ATOM 643 C CA . LYS A 1 83 ? 7.698 10.780 -1.704 1.00 51.56 83 LYS A CA 1
ATOM 644 C C . LYS A 1 83 ? 6.654 10.102 -0.819 1.00 51.56 83 LYS A C 1
ATOM 646 O O . LYS A 1 83 ? 6.442 8.894 -0.873 1.00 51.56 83 LYS A O 1
ATOM 651 N N . LEU A 1 84 ? 6.106 10.921 0.073 1.00 52.88 84 LEU A N 1
ATOM 652 C CA . LEU A 1 84 ? 4.859 10.762 0.806 1.00 52.88 84 LEU A CA 1
ATOM 653 C C . LEU A 1 84 ? 3.696 10.745 -0.197 1.00 52.88 84 LEU A C 1
ATOM 655 O O . LEU A 1 84 ? 3.509 11.699 -0.957 1.00 52.88 84 LEU A O 1
ATOM 659 N N . TRP A 1 85 ? 2.919 9.673 -0.175 1.00 57.34 85 TRP A N 1
ATOM 660 C CA . TRP A 1 85 ? 1.679 9.506 -0.918 1.00 57.34 85 TRP A CA 1
ATOM 661 C C . TRP A 1 85 ? 0.543 9.396 0.087 1.00 57.34 85 TRP A C 1
ATOM 663 O O . TRP A 1 85 ? 0.480 8.451 0.865 1.00 57.34 85 TRP A O 1
ATOM 673 N N . TYR A 1 86 ? -0.359 10.367 0.099 1.00 56.94 86 TYR A N 1
ATOM 674 C CA . TYR A 1 86 ? -1.536 10.299 0.964 1.00 56.94 86 TYR A CA 1
ATOM 675 C C . TYR A 1 86 ? -2.628 9.494 0.261 1.00 56.94 86 TYR A C 1
ATOM 677 O O . TYR A 1 86 ? -2.878 9.708 -0.928 1.00 56.94 86 TYR A O 1
ATOM 685 N N . ILE A 1 87 ? -3.280 8.595 0.990 1.00 61.78 87 ILE A N 1
ATOM 686 C CA . ILE A 1 87 ? -4.503 7.924 0.550 1.00 61.78 87 ILE A CA 1
ATOM 687 C C . ILE A 1 87 ? -5.554 8.180 1.623 1.00 61.78 87 ILE A C 1
ATOM 689 O O . ILE A 1 87 ? -5.277 7.990 2.795 1.00 61.78 87 ILE A O 1
ATOM 693 N N . ALA A 1 88 ? -6.761 8.571 1.221 1.00 56.75 88 ALA A N 1
ATOM 694 C CA . ALA A 1 88 ? -7.937 8.699 2.087 1.00 56.75 88 ALA A CA 1
ATOM 695 C C . ALA A 1 88 ? -7.919 9.823 3.135 1.00 56.75 88 ALA A C 1
ATOM 697 O O . ALA A 1 88 ? -6.896 10.140 3.712 1.00 56.75 88 ALA A O 1
ATOM 698 N N . SER A 1 89 ? -9.074 10.435 3.399 1.00 55.03 89 SER A N 1
ATOM 699 C CA . SER A 1 89 ? -9.294 11.415 4.474 1.00 55.03 89 SER A CA 1
ATOM 700 C C . SER A 1 89 ? -10.747 11.316 4.914 1.00 55.03 89 SER A C 1
ATOM 702 O O . SER A 1 89 ? -11.600 11.313 4.028 1.00 55.03 89 SER A O 1
ATOM 704 N N . ASP A 1 90 ? -11.021 11.288 6.230 1.00 52.31 90 ASP A N 1
ATOM 705 C CA . ASP A 1 90 ? -12.352 11.159 6.888 1.00 52.31 90 ASP A CA 1
ATOM 706 C C . ASP A 1 90 ? -13.499 12.015 6.326 1.00 52.31 90 ASP A C 1
ATOM 708 O O . ASP A 1 90 ? -14.666 11.763 6.617 1.00 52.31 90 ASP A O 1
ATOM 712 N N . ARG A 1 91 ? -13.181 13.000 5.487 1.00 52.78 91 ARG A N 1
ATOM 713 C CA . ARG A 1 91 ? -14.113 13.844 4.733 1.00 52.78 91 ARG A CA 1
ATOM 714 C C . ARG A 1 91 ? -15.094 13.079 3.840 1.00 52.78 91 ARG A C 1
ATOM 716 O O . ARG A 1 91 ? -16.016 13.700 3.325 1.00 52.78 91 ARG A O 1
ATOM 723 N N . SER A 1 92 ? -14.919 11.773 3.651 1.00 49.72 92 SER A N 1
ATOM 724 C CA . SER A 1 92 ? -15.894 10.922 2.963 1.00 49.72 92 SER A CA 1
ATOM 725 C C . SER A 1 92 ? -16.943 10.268 3.870 1.00 49.72 92 SER A C 1
ATOM 727 O O . SER A 1 92 ? -17.823 9.575 3.365 1.00 49.72 92 SER A O 1
ATOM 729 N N . GLY A 1 93 ? -16.872 10.475 5.190 1.00 48.69 93 GLY A N 1
ATOM 730 C CA . GLY A 1 93 ? -17.830 9.920 6.151 1.00 48.69 93 GLY A CA 1
ATOM 731 C C . GLY A 1 93 ? -17.507 8.509 6.654 1.00 48.69 93 GLY A C 1
ATOM 732 O O . GLY A 1 93 ? -18.362 7.886 7.277 1.00 48.69 93 GLY A O 1
ATOM 733 N N . ALA A 1 94 ? -16.298 7.993 6.411 1.00 55.81 94 ALA A N 1
ATOM 734 C CA . ALA A 1 94 ? -15.901 6.680 6.914 1.00 55.81 94 ALA A CA 1
ATOM 735 C C . ALA A 1 94 ? -15.632 6.687 8.436 1.00 55.81 94 ALA A C 1
ATOM 737 O O . ALA A 1 94 ? -15.038 7.626 8.975 1.00 55.81 94 ALA A O 1
ATOM 738 N N . ASP A 1 95 ? -16.032 5.617 9.128 1.00 59.03 95 ASP A N 1
ATOM 739 C CA . ASP A 1 95 ? -15.860 5.470 10.579 1.00 59.03 95 ASP A CA 1
ATOM 740 C C . ASP A 1 95 ? -14.410 5.132 10.959 1.00 59.03 95 ASP A C 1
ATOM 742 O O . ASP A 1 95 ? -13.951 3.997 10.843 1.00 59.03 95 ASP A O 1
ATOM 746 N N . VAL A 1 96 ? -13.685 6.135 11.452 1.00 66.12 96 VAL A N 1
ATOM 747 C CA . VAL A 1 96 ? -12.267 6.041 11.837 1.00 66.12 96 VAL A CA 1
ATOM 748 C C . VAL A 1 96 ? -12.026 5.491 13.251 1.00 66.12 96 VAL A C 1
ATOM 750 O O . VAL A 1 96 ? -10.867 5.408 13.678 1.00 66.12 96 VAL A O 1
ATOM 753 N N . SER A 1 97 ? -13.082 5.138 13.993 1.00 65.44 97 SER A N 1
ATOM 754 C CA . SER A 1 97 ? -12.998 4.763 15.414 1.00 65.44 97 SER A CA 1
ATOM 755 C C . SER A 1 97 ? -12.514 3.327 15.672 1.00 65.44 97 SER A C 1
ATOM 757 O O . SER A 1 97 ? -12.023 3.045 16.764 1.00 65.44 97 SER A O 1
ATOM 759 N N . GLY A 1 98 ? -12.587 2.438 14.673 1.00 68.31 98 GLY A N 1
ATOM 760 C CA . GLY A 1 98 ? -12.188 1.029 14.792 1.00 68.31 98 GLY A CA 1
ATOM 761 C C . GLY A 1 98 ? -10.678 0.797 14.942 1.00 68.31 98 GLY A C 1
ATOM 762 O O . GLY A 1 98 ? -9.871 1.690 14.706 1.00 68.31 98 GLY A O 1
ATOM 763 N N . GLU A 1 99 ? -10.261 -0.418 15.311 1.00 74.38 99 GLU A N 1
ATOM 764 C CA . GLU A 1 99 ? -8.833 -0.777 15.439 1.00 74.38 99 GLU A CA 1
ATOM 765 C C . GLU A 1 99 ? -8.078 -0.612 14.108 1.00 74.38 99 GLU A C 1
ATOM 767 O O . GLU A 1 99 ? -6.962 -0.088 14.063 1.00 74.38 99 GLU A O 1
ATOM 772 N N . LEU A 1 100 ? -8.716 -1.008 13.005 1.00 70.06 100 LEU A N 1
ATOM 773 C CA . LEU A 1 100 ? -8.226 -0.736 11.663 1.00 70.06 100 LEU A CA 1
ATOM 774 C C . LEU A 1 100 ? -8.790 0.588 11.155 1.00 70.06 100 LEU A C 1
ATOM 776 O O . LEU A 1 100 ? -9.968 0.882 11.366 1.00 70.06 100 LEU A O 1
ATOM 780 N N . PRO A 1 101 ? -7.978 1.394 10.463 1.00 67.31 101 PRO A N 1
ATOM 781 C CA . PRO A 1 101 ? -8.509 2.536 9.748 1.00 67.31 101 PRO A CA 1
ATOM 782 C C . PRO A 1 101 ? -9.381 2.100 8.558 1.00 67.31 101 PRO A C 1
ATOM 784 O O . PRO A 1 101 ? -9.221 0.983 8.056 1.00 67.31 101 PRO A O 1
ATOM 787 N N . PRO A 1 102 ? -10.295 2.962 8.082 1.00 68.56 102 PRO A N 1
ATOM 788 C CA . PRO A 1 102 ? -11.310 2.547 7.121 1.00 68.56 102 PRO A CA 1
ATOM 789 C C . PRO A 1 102 ? -10.713 2.224 5.750 1.00 68.56 102 PRO A C 1
ATOM 791 O O . PRO A 1 102 ? -9.749 2.853 5.303 1.00 68.56 102 PRO A O 1
ATOM 794 N N . THR A 1 103 ? -11.315 1.254 5.065 1.00 67.75 103 THR A N 1
ATOM 795 C CA . THR A 1 103 ? -10.796 0.667 3.821 1.00 67.75 103 THR A CA 1
ATOM 796 C C . THR A 1 103 ? -11.506 1.163 2.551 1.00 67.75 103 THR A C 1
ATOM 798 O O . THR A 1 103 ? -10.935 1.089 1.466 1.00 67.75 103 THR A O 1
ATOM 801 N N . GLU A 1 104 ? -12.699 1.755 2.664 1.00 60.91 104 GLU A N 1
ATOM 802 C CA . GLU A 1 104 ? -13.544 2.139 1.519 1.00 60.91 104 GLU A CA 1
ATOM 803 C C . GLU A 1 104 ? -13.969 3.619 1.529 1.00 60.91 104 GLU A C 1
ATOM 805 O O . GLU A 1 104 ? -13.992 4.266 2.575 1.00 60.91 104 GLU A O 1
ATOM 810 N N . GLY A 1 105 ? -14.342 4.136 0.347 1.00 55.06 105 GLY A N 1
ATOM 811 C CA . GLY A 1 105 ? -15.006 5.434 0.185 1.00 55.06 105 GLY A CA 1
ATOM 812 C C . GLY A 1 105 ? -14.090 6.659 0.084 1.00 55.06 105 GLY A C 1
ATOM 813 O O . GLY A 1 105 ? -14.438 7.694 0.626 1.00 55.06 105 GLY A O 1
ATOM 814 N N . TRP A 1 106 ? -12.924 6.607 -0.569 1.00 60.66 106 TRP A N 1
ATOM 815 C CA . TRP A 1 106 ? -11.874 7.626 -0.379 1.00 60.66 106 TRP A CA 1
ATOM 816 C C . TRP A 1 106 ? -11.310 8.273 -1.663 1.00 60.66 106 TRP A C 1
ATOM 818 O O . TRP A 1 106 ? -10.604 7.617 -2.408 1.00 60.66 106 TRP A O 1
ATOM 828 N N . GLY A 1 107 ? -11.496 9.582 -1.893 1.00 53.56 107 GLY A N 1
ATOM 829 C CA . GLY A 1 107 ? -11.182 10.233 -3.189 1.00 53.56 107 GLY A CA 1
ATOM 830 C C . GLY A 1 107 ? -9.993 11.211 -3.272 1.00 53.56 107 GLY A C 1
ATOM 831 O O . GLY A 1 107 ? -9.978 12.047 -4.173 1.00 53.56 107 GLY A O 1
ATOM 832 N N . VAL A 1 108 ? -9.021 11.200 -2.347 1.00 56.19 108 VAL A N 1
ATOM 833 C CA . VAL A 1 108 ? -8.001 12.275 -2.274 1.00 56.19 108 VAL A CA 1
ATOM 834 C C . VAL A 1 108 ? -6.566 11.750 -2.133 1.00 56.19 108 VAL A C 1
ATOM 836 O O . VAL A 1 108 ? -6.297 10.942 -1.244 1.00 56.19 108 VAL A O 1
ATOM 839 N N . SER A 1 109 ? -5.639 12.273 -2.954 1.00 57.06 109 SER A N 1
ATOM 840 C CA . SER A 1 109 ? -4.187 12.069 -2.830 1.00 57.06 109 SER A CA 1
ATOM 841 C C . SER A 1 109 ? -3.420 13.378 -3.025 1.00 57.06 109 SER A C 1
ATOM 843 O O . SER A 1 109 ? -3.760 14.178 -3.885 1.00 57.06 109 SER A O 1
ATOM 845 N N . ALA A 1 110 ? -2.378 13.608 -2.226 1.00 52.72 110 ALA A N 1
ATOM 846 C CA . ALA A 1 110 ? -1.430 14.701 -2.445 1.00 52.72 110 ALA A CA 1
ATOM 847 C C . ALA A 1 110 ? -0.009 14.136 -2.541 1.00 52.72 110 ALA A C 1
ATOM 849 O O . ALA A 1 110 ? 0.277 13.065 -1.999 1.00 52.72 110 ALA A O 1
ATOM 850 N N . ARG A 1 111 ? 0.893 14.854 -3.210 1.00 52.72 111 ARG A N 1
ATOM 851 C CA . ARG A 1 111 ? 2.320 14.523 -3.224 1.00 52.72 111 ARG A CA 1
ATOM 852 C C . ARG A 1 111 ? 3.033 15.169 -2.037 1.00 52.72 111 ARG A C 1
ATOM 854 O O . ARG A 1 111 ? 2.624 16.210 -1.531 1.00 52.72 111 ARG A O 1
ATOM 861 N N . ALA A 1 112 ? 4.143 14.560 -1.637 1.00 50.44 112 ALA A N 1
ATOM 862 C CA . ALA A 1 112 ? 5.024 14.973 -0.542 1.00 50.44 112 ALA A CA 1
ATOM 863 C C . ALA A 1 112 ? 5.445 16.445 -0.497 1.00 50.44 112 ALA A C 1
ATOM 865 O O . ALA A 1 112 ? 5.760 16.945 0.578 1.00 50.44 112 ALA A O 1
ATOM 866 N N . GLY A 1 113 ? 5.477 17.122 -1.646 1.00 48.38 113 GLY A N 1
ATOM 867 C CA . GLY A 1 113 ? 5.842 18.536 -1.739 1.00 48.38 113 GLY A CA 1
ATOM 868 C C . GLY A 1 113 ? 4.671 19.501 -1.546 1.00 48.38 113 GLY A C 1
ATOM 869 O O . GLY A 1 113 ? 4.897 20.652 -1.196 1.00 48.38 113 GLY A O 1
ATOM 870 N N . ASP A 1 114 ? 3.431 19.036 -1.715 1.00 46.94 114 ASP A N 1
ATOM 871 C CA . ASP A 1 114 ? 2.263 19.919 -1.831 1.00 46.94 114 ASP A CA 1
ATOM 872 C C . ASP A 1 114 ? 1.529 20.116 -0.497 1.00 46.94 114 ASP A C 1
ATOM 874 O O . ASP A 1 114 ? 0.657 20.974 -0.381 1.00 46.94 114 ASP A O 1
ATOM 878 N N . ARG A 1 115 ? 1.842 19.301 0.522 1.00 45.00 115 ARG A N 1
ATOM 879 C CA 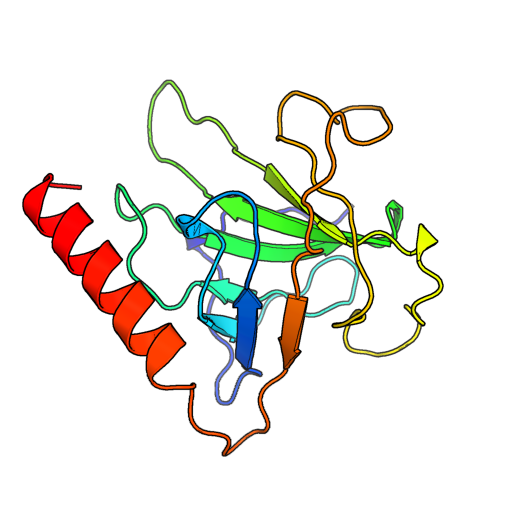. ARG A 1 115 ? 0.991 19.157 1.712 1.00 45.00 115 ARG A CA 1
ATOM 880 C C . ARG A 1 115 ? 1.694 19.253 3.059 1.00 45.00 115 ARG A C 1
ATOM 882 O O . ARG A 1 115 ? 1.132 18.803 4.055 1.00 45.00 115 ARG A O 1
ATOM 889 N N . ALA A 1 116 ? 2.855 19.904 3.133 1.00 45.72 116 ALA A N 1
ATOM 890 C CA . ALA A 1 116 ? 3.374 20.311 4.441 1.00 45.72 116 ALA A CA 1
ATOM 891 C C . ALA A 1 116 ? 2.317 21.137 5.218 1.00 45.72 116 ALA A C 1
ATOM 893 O O . ALA A 1 116 ? 2.235 21.003 6.434 1.00 45.72 116 ALA A O 1
ATOM 894 N N . PHE A 1 117 ? 1.444 21.888 4.514 1.00 42.09 117 PHE A N 1
ATOM 895 C CA . PHE A 1 117 ? 0.308 22.631 5.081 1.00 42.09 117 PHE A CA 1
ATOM 896 C C . PHE A 1 117 ? -0.832 22.833 4.035 1.00 42.09 117 PHE A C 1
ATOM 898 O O . PHE A 1 117 ? -0.799 23.822 3.311 1.00 42.09 117 PHE A O 1
ATOM 905 N N . GLY A 1 118 ? -1.845 21.947 3.894 1.00 46.28 118 GLY A N 1
ATOM 906 C CA . GLY A 1 118 ? -2.985 22.240 2.980 1.00 46.28 118 GLY A CA 1
ATOM 907 C C . GLY A 1 118 ? -3.941 21.110 2.532 1.00 46.28 118 GLY A C 1
ATOM 908 O O . GLY A 1 118 ? -3.813 19.947 2.918 1.00 46.28 118 GLY A O 1
ATOM 909 N N . VAL A 1 119 ? -4.938 21.465 1.701 1.00 47.72 119 VAL A N 1
ATOM 910 C CA . VAL A 1 119 ? -5.824 20.535 0.955 1.00 47.72 119 VAL A CA 1
ATOM 911 C C . VAL A 1 119 ? -5.027 19.906 -0.195 1.00 47.72 119 VAL A C 1
ATOM 913 O O . VAL A 1 119 ? -4.118 20.535 -0.720 1.00 47.72 119 VAL A O 1
ATOM 916 N N . ALA A 1 120 ? -5.314 18.653 -0.553 1.00 50.94 120 ALA A N 1
ATOM 917 C CA . ALA A 1 120 ? -4.616 17.988 -1.650 1.00 50.94 120 ALA A CA 1
ATOM 918 C C . ALA A 1 120 ? -4.753 18.754 -2.974 1.00 50.94 120 ALA A C 1
ATOM 920 O O . ALA A 1 120 ? -5.838 19.234 -3.296 1.00 50.94 120 ALA A O 1
ATOM 921 N N . ALA A 1 121 ? -3.659 18.837 -3.733 1.00 50.38 121 ALA A N 1
ATOM 922 C CA . ALA A 1 121 ? -3.597 19.586 -4.988 1.00 50.38 121 ALA A CA 1
ATOM 923 C C . ALA A 1 121 ? -4.289 18.880 -6.173 1.00 50.38 121 ALA A C 1
ATOM 925 O O . ALA A 1 121 ? -4.515 19.508 -7.204 1.00 50.38 121 ALA A O 1
ATOM 926 N N . PHE A 1 122 ? -4.625 17.592 -6.046 1.00 57.81 122 PHE A N 1
ATOM 927 C CA . PHE A 1 122 ? -5.350 16.824 -7.058 1.00 57.81 122 PHE A CA 1
ATOM 928 C C . PHE A 1 122 ? -6.209 15.721 -6.416 1.00 57.81 122 PHE A C 1
ATOM 930 O O . PHE A 1 122 ? -6.030 15.358 -5.252 1.00 57.81 122 PHE A O 1
ATOM 937 N N . SER A 1 123 ? -7.159 15.189 -7.181 1.00 63.34 123 SER A N 1
ATOM 938 C CA . SER A 1 123 ? -7.950 14.003 -6.839 1.00 63.34 123 SER A CA 1
ATOM 939 C C . SER A 1 123 ? -7.620 12.872 -7.807 1.00 63.34 123 SER A C 1
ATOM 941 O O . SER A 1 123 ? -7.352 13.124 -8.981 1.00 63.34 123 SER A O 1
ATOM 943 N N . ILE A 1 124 ? -7.647 11.632 -7.323 1.00 64.31 124 ILE A N 1
ATOM 944 C CA . ILE A 1 124 ? -7.571 10.450 -8.185 1.00 64.31 124 ILE A CA 1
ATOM 945 C C . ILE A 1 124 ? -9.003 9.965 -8.389 1.00 64.31 124 ILE A C 1
ATOM 947 O O . ILE A 1 124 ? -9.699 9.707 -7.406 1.00 64.31 124 ILE A O 1
ATOM 951 N N . ASP A 1 125 ? -9.429 9.878 -9.648 1.00 65.25 125 ASP A N 1
ATOM 952 C CA . ASP A 1 125 ? -10.738 9.362 -10.044 1.00 65.25 125 ASP A CA 1
ATOM 953 C C . ASP A 1 125 ? -10.546 8.166 -11.000 1.00 65.25 125 ASP A C 1
ATOM 955 O O . ASP A 1 125 ? -9.918 8.335 -12.050 1.00 65.25 125 ASP A O 1
ATOM 959 N N . PRO A 1 126 ? -11.020 6.954 -10.648 1.00 70.00 126 PRO A N 1
ATOM 960 C CA . PRO A 1 126 ? -11.724 6.612 -9.412 1.00 70.00 126 PRO A CA 1
ATOM 961 C C . PRO A 1 126 ? -10.831 6.659 -8.167 1.00 70.00 126 PRO A C 1
ATOM 963 O O . PRO A 1 126 ? -9.621 6.451 -8.221 1.00 70.00 126 PRO A O 1
ATOM 966 N N . ALA A 1 127 ? -11.480 6.892 -7.029 1.00 69.44 127 ALA A N 1
ATOM 967 C CA . ALA A 1 127 ? -10.919 6.797 -5.688 1.00 69.44 127 ALA A CA 1
ATOM 968 C C . ALA A 1 127 ? -10.058 5.526 -5.484 1.00 69.44 127 ALA A C 1
ATOM 970 O O . ALA A 1 127 ? -10.533 4.427 -5.791 1.00 69.44 127 ALA A O 1
ATOM 971 N N . PRO A 1 128 ? -8.839 5.623 -4.912 1.00 74.44 128 PRO A N 1
ATOM 972 C CA . PRO A 1 128 ? -8.095 4.445 -4.484 1.00 74.44 128 PRO A CA 1
ATOM 973 C C . PRO A 1 128 ? -8.869 3.643 -3.432 1.00 74.44 128 PRO A C 1
ATOM 975 O O . PRO A 1 128 ? -9.575 4.193 -2.584 1.00 74.44 128 PRO A O 1
ATOM 978 N N . SER A 1 129 ? -8.668 2.329 -3.440 1.00 76.50 129 SER A N 1
ATOM 979 C CA . SER A 1 129 ? -9.268 1.399 -2.485 1.00 76.50 129 SER A CA 1
ATOM 980 C C . SER A 1 129 ? -8.194 0.702 -1.665 1.00 76.50 129 SER A C 1
ATOM 982 O O . SER A 1 129 ? -7.187 0.249 -2.221 1.00 76.50 129 SER A O 1
ATOM 984 N N . ILE A 1 130 ? -8.448 0.536 -0.371 1.00 81.94 130 ILE A N 1
ATOM 985 C CA . ILE A 1 130 ? -7.691 -0.376 0.482 1.00 81.94 130 ILE A CA 1
ATOM 986 C C . ILE A 1 130 ? -8.611 -1.555 0.775 1.00 81.94 130 ILE A C 1
ATOM 988 O O . ILE A 1 130 ? -9.804 -1.378 0.961 1.00 81.94 130 ILE A O 1
ATOM 992 N N . ARG A 1 131 ? -8.098 -2.778 0.796 1.00 86.06 131 ARG A N 1
ATOM 993 C CA . ARG A 1 131 ? -8.903 -3.948 1.150 1.00 86.06 131 ARG A CA 1
ATOM 994 C C . ARG A 1 131 ? -8.140 -4.829 2.109 1.00 86.06 131 ARG A C 1
ATOM 996 O O . ARG A 1 131 ? -7.081 -5.339 1.753 1.00 86.06 131 ARG A O 1
ATOM 1003 N N . LEU A 1 132 ? -8.686 -5.016 3.305 1.00 87.50 132 LEU A N 1
ATOM 1004 C CA . LEU A 1 132 ? -8.188 -6.012 4.242 1.00 87.50 132 LEU A CA 1
ATOM 1005 C C . LEU A 1 132 ? -8.521 -7.413 3.719 1.00 87.50 132 LEU A C 1
ATOM 1007 O O . LEU A 1 132 ? -9.657 -7.676 3.328 1.00 87.50 132 LEU A O 1
ATOM 1011 N N . LEU A 1 133 ? -7.528 -8.295 3.713 1.00 87.38 133 LEU A N 1
ATOM 1012 C CA . LEU A 1 133 ? -7.703 -9.711 3.412 1.00 87.38 133 LEU A CA 1
ATOM 1013 C C . LEU A 1 133 ? -8.032 -10.485 4.684 1.00 87.38 133 LEU A C 1
ATOM 1015 O O . LEU A 1 133 ? -7.423 -10.247 5.731 1.00 87.38 133 LEU A O 1
ATOM 1019 N N . GLY A 1 134 ? -8.936 -11.460 4.572 1.00 84.44 134 GLY A N 1
ATOM 1020 C CA . GLY A 1 134 ? -9.133 -12.458 5.627 1.00 84.44 134 GLY A CA 1
ATOM 1021 C C . GLY A 1 134 ? -7.848 -13.252 5.903 1.00 84.44 134 GLY A C 1
ATOM 1022 O O . GLY A 1 134 ? -6.971 -13.325 5.042 1.00 84.44 134 GLY A O 1
ATOM 1023 N N . ALA A 1 135 ? -7.720 -13.862 7.086 1.00 80.62 135 ALA A N 1
ATOM 1024 C CA . ALA A 1 135 ? -6.508 -14.590 7.495 1.00 80.62 135 ALA A CA 1
ATOM 1025 C C . ALA A 1 135 ? -6.065 -15.647 6.462 1.00 80.62 135 ALA A C 1
ATOM 1027 O O . ALA A 1 135 ? -4.895 -15.677 6.094 1.00 80.62 135 ALA A O 1
ATOM 1028 N N . ASP A 1 136 ? -7.022 -16.386 5.897 1.00 86.44 136 ASP A N 1
ATOM 1029 C CA . ASP A 1 136 ? -6.780 -17.446 4.906 1.00 86.44 136 ASP A CA 1
ATOM 1030 C C . ASP A 1 136 ? -7.132 -17.032 3.471 1.00 86.44 136 ASP A C 1
ATOM 1032 O O . ASP A 1 136 ? -7.087 -17.835 2.538 1.00 86.44 136 ASP A O 1
ATOM 1036 N N . GLU A 1 137 ? -7.502 -15.767 3.260 1.00 90.81 137 GLU A N 1
ATOM 1037 C CA . GLU A 1 137 ? -7.884 -15.307 1.933 1.00 90.81 137 GLU A CA 1
ATOM 1038 C C . GLU A 1 137 ? -6.656 -15.274 1.012 1.00 90.81 137 GLU A C 1
ATOM 1040 O O . GLU A 1 137 ? -5.603 -14.720 1.352 1.00 90.81 137 GLU A O 1
ATOM 1045 N N . ALA A 1 138 ? -6.776 -15.872 -0.171 1.00 91.38 138 ALA A N 1
ATOM 1046 C CA . ALA A 1 138 ? -5.721 -15.812 -1.168 1.00 91.38 138 ALA A CA 1
ATOM 1047 C C . ALA A 1 138 ? -5.586 -14.389 -1.730 1.00 91.38 138 ALA A C 1
ATOM 1049 O O . ALA A 1 138 ? -6.573 -13.698 -1.991 1.00 91.38 138 ALA A O 1
ATOM 1050 N N . VAL A 1 139 ? -4.347 -13.967 -1.985 1.00 92.00 139 VAL A N 1
ATOM 1051 C CA . VAL A 1 139 ? -4.096 -12.708 -2.693 1.00 92.00 139 VAL A CA 1
ATOM 1052 C C . VAL A 1 139 ? -4.635 -12.857 -4.124 1.00 92.00 139 VAL A C 1
ATOM 1054 O O . VAL A 1 139 ? -4.296 -13.832 -4.800 1.00 92.00 139 VAL A O 1
ATOM 1057 N N . PRO A 1 140 ? -5.468 -11.926 -4.624 1.00 94.50 140 PRO A N 1
ATOM 1058 C CA . PRO A 1 140 ? -6.002 -12.001 -5.975 1.00 94.50 140 PRO A CA 1
ATOM 1059 C C . PRO A 1 140 ? -4.882 -12.109 -7.012 1.00 94.50 140 PRO A C 1
ATOM 1061 O O . PRO A 1 140 ? -3.962 -11.291 -7.023 1.00 94.50 140 PRO A O 1
ATOM 1064 N N . LYS A 1 141 ? -5.003 -13.063 -7.944 1.00 93.94 141 LYS A N 1
ATOM 1065 C CA . LYS A 1 141 ? -3.982 -13.329 -8.977 1.00 93.94 141 LYS A CA 1
ATOM 1066 C C . LYS A 1 141 ? -3.581 -12.083 -9.768 1.00 93.94 141 LYS A C 1
ATOM 1068 O O . LYS A 1 141 ? -2.413 -11.922 -10.087 1.00 93.94 141 LYS A O 1
ATOM 1073 N N . ARG A 1 142 ? -4.531 -11.180 -10.036 1.00 92.81 142 ARG A N 1
ATOM 1074 C CA . ARG A 1 142 ? -4.272 -9.903 -10.726 1.00 92.81 142 ARG A CA 1
ATOM 1075 C C . ARG A 1 142 ? -3.267 -9.015 -9.987 1.00 92.81 142 ARG A C 1
ATOM 1077 O O . ARG A 1 142 ? -2.471 -8.348 -10.626 1.00 92.81 142 ARG A O 1
ATOM 1084 N N . VAL A 1 143 ? -3.309 -9.020 -8.653 1.00 92.12 143 VAL A N 1
ATOM 1085 C CA . VAL A 1 143 ? -2.413 -8.220 -7.808 1.00 92.12 143 VAL A CA 1
ATOM 1086 C C . VAL A 1 143 ? -1.023 -8.839 -7.805 1.00 92.12 143 VAL A C 1
ATOM 1088 O O . VAL A 1 143 ? -0.046 -8.130 -7.996 1.00 92.12 143 VAL A O 1
ATOM 1091 N N . VAL A 1 144 ? -0.946 -10.164 -7.658 1.00 93.12 144 VAL A N 1
ATOM 1092 C CA . VAL A 1 144 ? 0.325 -10.900 -7.731 1.00 93.12 144 VAL A CA 1
ATOM 1093 C C . VAL A 1 144 ? 0.995 -10.679 -9.088 1.00 93.12 144 VAL A C 1
ATOM 1095 O O . VAL A 1 144 ? 2.149 -10.272 -9.140 1.00 93.12 144 VAL A O 1
ATOM 1098 N N . HIS A 1 145 ? 0.246 -10.855 -10.178 1.00 93.50 145 HIS A N 1
ATOM 1099 C CA . HIS A 1 145 ? 0.760 -10.696 -11.534 1.00 93.50 145 HIS A CA 1
ATOM 1100 C C . HIS A 1 145 ? 1.281 -9.280 -11.813 1.00 93.50 145 HIS A C 1
ATOM 1102 O O . HIS A 1 145 ? 2.363 -9.127 -12.370 1.00 93.50 145 HIS A O 1
ATOM 1108 N N . ASP A 1 146 ? 0.544 -8.245 -11.401 1.00 92.69 146 ASP A N 1
ATOM 1109 C CA . ASP A 1 146 ? 0.987 -6.852 -11.525 1.00 92.69 146 ASP A CA 1
ATOM 1110 C C . ASP A 1 146 ? 2.307 -6.601 -10.775 1.00 92.69 146 ASP A C 1
ATOM 1112 O O . ASP A 1 146 ? 3.253 -6.031 -11.324 1.00 92.69 146 ASP A O 1
ATOM 1116 N N . MET A 1 147 ? 2.400 -7.080 -9.532 1.00 93.00 147 MET A N 1
ATOM 1117 C CA . MET A 1 147 ? 3.611 -6.945 -8.722 1.00 93.00 147 MET A CA 1
ATOM 1118 C C . MET A 1 147 ? 4.808 -7.662 -9.359 1.00 93.00 147 MET A C 1
ATOM 1120 O O . MET A 1 147 ? 5.913 -7.120 -9.364 1.00 93.00 147 MET A O 1
ATOM 1124 N N . GLU A 1 148 ? 4.598 -8.856 -9.916 1.00 93.31 148 GLU A N 1
ATOM 1125 C CA . GLU A 1 148 ? 5.626 -9.628 -10.622 1.00 93.31 148 GLU A CA 1
ATOM 1126 C C . GLU A 1 148 ? 6.087 -8.936 -11.909 1.00 93.31 148 GLU A C 1
ATOM 1128 O O . GLU A 1 148 ? 7.290 -8.835 -12.150 1.00 93.31 148 GLU A O 1
ATOM 1133 N N . GLN A 1 149 ? 5.160 -8.406 -12.715 1.00 93.56 149 GLN A N 1
ATOM 1134 C CA . GLN A 1 149 ? 5.501 -7.658 -13.929 1.00 93.56 149 GLN A CA 1
ATOM 1135 C C . GLN A 1 149 ? 6.337 -6.415 -13.612 1.00 93.56 149 GLN A C 1
ATOM 1137 O O . GLN A 1 149 ? 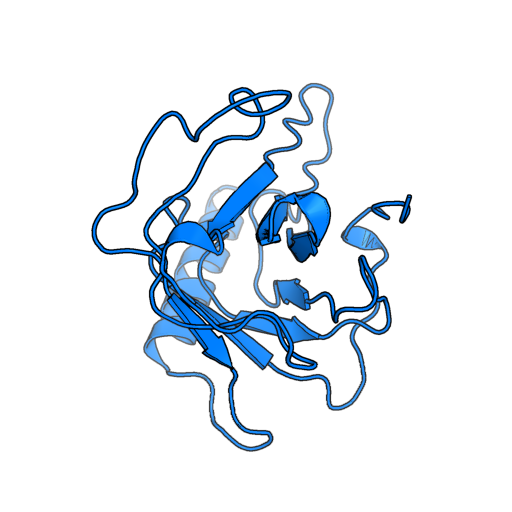7.352 -6.162 -14.267 1.00 93.56 149 GLN A O 1
ATOM 1142 N N . ARG A 1 150 ? 5.956 -5.655 -12.577 1.00 90.19 150 ARG A N 1
ATOM 1143 C CA . ARG A 1 150 ? 6.733 -4.494 -12.124 1.00 90.19 150 ARG A CA 1
ATOM 1144 C C . ARG A 1 150 ? 8.104 -4.902 -11.600 1.00 90.19 150 ARG A C 1
ATOM 1146 O O . ARG A 1 150 ? 9.100 -4.294 -11.982 1.00 90.19 150 ARG A O 1
ATOM 1153 N N . ALA A 1 151 ? 8.179 -5.965 -10.799 1.00 88.31 151 ALA A N 1
ATOM 1154 C CA . ALA A 1 151 ? 9.449 -6.493 -10.312 1.00 88.31 151 ALA A CA 1
ATOM 1155 C C . ALA A 1 151 ? 10.384 -6.898 -11.463 1.00 88.31 151 ALA A C 1
ATOM 1157 O O . ALA A 1 151 ? 11.562 -6.542 -11.442 1.00 88.31 151 ALA A O 1
ATOM 1158 N N . ALA A 1 152 ? 9.859 -7.589 -12.480 1.00 91.62 152 ALA A N 1
ATOM 1159 C CA . ALA A 1 152 ? 10.616 -7.979 -13.665 1.00 91.62 152 ALA A CA 1
ATOM 1160 C C . ALA A 1 152 ? 11.137 -6.760 -14.438 1.00 91.62 152 ALA A C 1
ATOM 1162 O O . ALA A 1 152 ? 12.301 -6.744 -14.842 1.00 91.62 152 ALA A O 1
ATOM 1163 N N . LYS A 1 153 ? 10.310 -5.717 -14.585 1.00 90.75 153 LYS A N 1
ATOM 1164 C CA . LYS A 1 153 ? 10.724 -4.450 -15.194 1.00 90.75 153 LYS A CA 1
ATOM 1165 C C . LYS A 1 153 ? 11.874 -3.799 -14.423 1.00 90.75 153 LYS A C 1
ATOM 1167 O O . LYS A 1 153 ? 12.879 -3.467 -15.034 1.00 90.75 153 LYS A O 1
ATOM 1172 N N . TYR A 1 154 ? 11.777 -3.680 -13.098 1.00 87.75 154 TYR A N 1
ATOM 1173 C CA . TYR A 1 154 ? 12.849 -3.085 -12.288 1.00 87.75 154 TYR A CA 1
ATOM 1174 C C . TYR A 1 154 ? 14.161 -3.864 -12.405 1.00 87.75 154 TYR A C 1
ATOM 1176 O O . TYR A 1 154 ? 15.226 -3.272 -12.536 1.00 87.75 154 TYR A O 1
ATOM 1184 N N . ILE A 1 155 ? 14.094 -5.198 -12.443 1.00 87.44 155 ILE A N 1
ATOM 1185 C CA . ILE A 1 155 ? 15.277 -6.037 -12.673 1.00 87.44 155 ILE A CA 1
ATOM 1186 C C . ILE A 1 155 ? 15.893 -5.753 -14.052 1.00 87.44 155 ILE A C 1
ATOM 1188 O O . ILE A 1 155 ? 17.113 -5.617 -14.154 1.00 87.44 155 ILE A O 1
ATOM 1192 N N . ALA A 1 156 ? 15.071 -5.643 -15.100 1.00 90.56 156 ALA A N 1
ATOM 1193 C CA . ALA A 1 156 ? 15.534 -5.322 -16.451 1.00 90.56 156 ALA A CA 1
ATOM 1194 C C . ALA A 1 156 ? 16.167 -3.921 -16.532 1.00 90.56 156 ALA A C 1
ATOM 1196 O O . ALA A 1 156 ? 17.203 -3.752 -17.177 1.00 90.56 156 ALA A O 1
ATOM 1197 N N . ASP A 1 157 ? 15.598 -2.956 -15.807 1.00 85.50 157 ASP A N 1
ATOM 1198 C CA . ASP A 1 157 ? 16.077 -1.574 -15.704 1.00 85.50 157 ASP A CA 1
ATOM 1199 C C . ASP A 1 157 ? 17.328 -1.441 -14.799 1.00 85.50 157 ASP A C 1
ATOM 1201 O O . ASP A 1 157 ? 17.917 -0.363 -14.711 1.00 85.50 157 ASP A O 1
ATOM 1205 N N . LYS A 1 158 ? 17.791 -2.545 -14.184 1.00 83.12 158 LYS A N 1
ATOM 1206 C CA . LYS A 1 158 ? 18.903 -2.608 -13.211 1.00 83.12 158 LYS A CA 1
ATOM 1207 C C . LYS A 1 158 ? 18.655 -1.776 -11.944 1.00 83.12 158 LYS A C 1
ATOM 1209 O O . LYS A 1 158 ? 19.591 -1.210 -11.376 1.00 83.12 158 LYS A O 1
ATOM 1214 N N . GLU A 1 159 ? 17.400 -1.751 -11.501 1.00 66.38 159 GLU A N 1
ATOM 1215 C CA . GLU A 1 159 ? 16.899 -1.082 -10.291 1.00 66.38 159 GLU A CA 1
ATOM 1216 C C . GLU A 1 159 ? 16.711 -2.043 -9.095 1.00 66.38 159 GLU A C 1
ATOM 1218 O O . GLU A 1 159 ? 16.397 -3.252 -9.256 1.00 66.38 159 GLU A O 1
#